Protein AF-A0A5C8MNC1-F1 (afdb_monomer_lite)

Structure (mmCIF, N/CA/C/O backbone):
data_AF-A0A5C8MNC1-F1
#
_entry.id   AF-A0A5C8MNC1-F1
#
loop_
_atom_site.group_PDB
_atom_site.id
_atom_site.type_symbol
_atom_site.label_atom_id
_atom_site.label_alt_id
_atom_site.label_comp_id
_atom_site.label_asym_id
_atom_site.label_entity_id
_atom_site.label_seq_id
_atom_site.pdbx_PDB_ins_code
_atom_site.Cartn_x
_atom_site.Cartn_y
_atom_site.Cartn_z
_atom_site.occupancy
_atom_site.B_iso_or_equiv
_atom_site.auth_seq_id
_atom_site.auth_comp_id
_atom_site.auth_asym_id
_atom_site.auth_atom_id
_atom_site.pdbx_PDB_model_num
ATOM 1 N N . MET A 1 1 ? 28.716 4.124 -31.357 1.00 88.75 1 MET A N 1
ATOM 2 C CA . MET A 1 1 ? 28.881 3.658 -29.960 1.00 88.75 1 MET A CA 1
ATOM 3 C C . MET A 1 1 ? 27.949 4.399 -29.002 1.00 88.75 1 MET A C 1
ATOM 5 O O . MET A 1 1 ? 27.139 3.740 -28.373 1.00 88.75 1 MET A O 1
ATOM 9 N N . LEU A 1 2 ? 27.975 5.739 -28.956 1.00 95.25 2 LEU A N 1
ATOM 10 C CA . LEU A 1 2 ? 27.119 6.546 -28.067 1.00 95.25 2 LEU A CA 1
ATOM 11 C C . LEU A 1 2 ? 25.608 6.278 -28.219 1.00 95.25 2 LEU A C 1
ATOM 13 O O . LEU A 1 2 ? 24.920 6.088 -27.225 1.00 95.25 2 LEU A O 1
ATOM 17 N N . ILE A 1 3 ? 25.105 6.193 -29.455 1.00 96.81 3 ILE A N 1
ATOM 18 C CA . ILE A 1 3 ? 23.681 5.930 -29.732 1.00 96.81 3 ILE A CA 1
ATOM 19 C C . ILE A 1 3 ? 23.217 4.605 -29.103 1.00 96.81 3 ILE A C 1
ATOM 21 O O . ILE A 1 3 ? 22.166 4.554 -28.474 1.00 96.81 3 ILE A O 1
ATOM 25 N N . TRP A 1 4 ? 24.029 3.548 -29.201 1.00 97.75 4 TRP A N 1
ATOM 26 C CA . TRP A 1 4 ? 23.716 2.247 -28.603 1.00 97.75 4 TRP A CA 1
ATOM 27 C C . TRP A 1 4 ? 23.668 2.297 -27.074 1.00 97.75 4 TRP A C 1
ATOM 29 O O . TRP A 1 4 ? 22.807 1.662 -26.475 1.00 97.75 4 TRP A O 1
ATOM 39 N N . ILE A 1 5 ? 24.542 3.093 -26.448 1.00 97.75 5 ILE A N 1
ATOM 40 C CA . ILE A 1 5 ? 24.539 3.306 -24.993 1.00 97.75 5 ILE A CA 1
ATOM 41 C C . ILE A 1 5 ? 23.251 4.017 -24.559 1.00 97.75 5 ILE A C 1
ATOM 43 O O . ILE A 1 5 ? 22.630 3.611 -23.580 1.00 97.75 5 ILE A O 1
ATOM 47 N N . ILE A 1 6 ? 22.820 5.038 -25.309 1.00 98.12 6 ILE A N 1
ATOM 48 C CA . ILE A 1 6 ? 21.579 5.775 -25.024 1.00 98.12 6 ILE A CA 1
ATOM 49 C C . ILE A 1 6 ? 20.367 4.844 -25.123 1.00 98.12 6 ILE A C 1
ATOM 51 O O . ILE A 1 6 ? 19.543 4.819 -24.210 1.00 98.12 6 ILE A O 1
ATOM 55 N N . PHE A 1 7 ? 20.276 4.040 -26.188 1.00 98.12 7 PHE A N 1
ATOM 56 C CA . PHE A 1 7 ? 19.194 3.064 -26.325 1.00 98.12 7 PHE A CA 1
ATOM 57 C C . PHE A 1 7 ? 19.200 2.045 -25.187 1.00 98.12 7 PHE A C 1
ATOM 59 O O . PHE A 1 7 ? 18.154 1.793 -24.595 1.00 98.12 7 PHE A O 1
ATOM 66 N N . PHE A 1 8 ? 20.364 1.498 -24.837 1.00 98.00 8 PHE A N 1
ATOM 67 C CA . PHE A 1 8 ? 20.473 0.543 -23.738 1.00 98.00 8 PHE A CA 1
ATOM 68 C C . PHE A 1 8 ? 19.992 1.141 -22.407 1.00 98.00 8 PHE A C 1
ATOM 70 O O . PHE A 1 8 ? 19.159 0.540 -21.732 1.00 98.00 8 PHE A O 1
ATOM 77 N N . ALA A 1 9 ? 20.434 2.356 -22.069 1.00 98.00 9 ALA A N 1
ATOM 78 C CA . ALA A 1 9 ? 19.995 3.051 -20.860 1.00 98.00 9 ALA A CA 1
ATOM 79 C C . ALA A 1 9 ? 18.477 3.300 -20.851 1.00 98.00 9 ALA A C 1
ATOM 81 O O . ALA A 1 9 ? 17.823 3.074 -19.832 1.00 98.00 9 ALA A O 1
ATOM 82 N N . PHE A 1 10 ? 17.904 3.699 -21.990 1.00 98.12 10 PHE A N 1
ATOM 83 C CA . PHE A 1 10 ? 16.459 3.876 -22.138 1.00 98.12 10 PHE A CA 1
ATOM 84 C C . PHE A 1 10 ? 15.693 2.574 -21.859 1.00 98.12 10 PHE A C 1
ATOM 86 O O . PHE A 1 10 ? 14.757 2.570 -21.058 1.00 98.12 10 PHE A O 1
ATOM 93 N N . PHE A 1 11 ? 16.131 1.448 -22.432 1.00 98.06 11 PHE A N 1
ATOM 94 C CA . PHE A 1 11 ? 15.520 0.142 -22.166 1.00 98.06 11 PHE A CA 1
ATOM 95 C C . PHE A 1 11 ? 15.664 -0.293 -20.702 1.00 98.06 11 PHE A C 1
ATOM 97 O O . PHE A 1 11 ? 14.706 -0.822 -20.137 1.00 98.06 11 PHE A O 1
ATOM 104 N N . CYS A 1 12 ? 16.807 -0.036 -20.058 1.00 98.19 12 CYS A N 1
ATOM 105 C CA . CYS A 1 12 ? 16.986 -0.317 -18.631 1.00 98.19 12 CYS A CA 1
ATOM 106 C C . CYS A 1 12 ? 16.000 0.472 -17.759 1.00 98.19 12 CYS A C 1
ATOM 108 O O . CYS A 1 12 ? 15.412 -0.099 -16.840 1.00 98.19 12 CYS A O 1
ATOM 110 N N . ILE A 1 13 ? 15.781 1.757 -18.058 1.00 98.00 13 ILE A N 1
ATOM 111 C CA . ILE A 1 13 ? 14.819 2.595 -17.328 1.00 98.00 13 ILE A CA 1
ATOM 112 C C . ILE A 1 13 ? 13.391 2.073 -17.522 1.00 98.00 13 ILE A C 1
ATOM 114 O O . ILE A 1 13 ? 12.655 1.942 -16.544 1.00 98.00 13 ILE A O 1
ATOM 118 N N . LEU A 1 14 ? 13.005 1.722 -18.753 1.00 97.69 14 LEU A N 1
ATOM 119 C CA . LEU A 1 14 ? 11.685 1.148 -19.025 1.00 97.69 14 LEU A CA 1
ATOM 120 C C . LEU A 1 14 ? 11.468 -0.174 -18.280 1.00 97.69 14 LEU A C 1
ATOM 122 O O . LEU A 1 14 ? 10.421 -0.365 -17.662 1.00 97.69 14 LEU A O 1
ATOM 126 N N . ALA A 1 15 ? 12.462 -1.065 -18.289 1.00 97.31 15 ALA A N 1
ATOM 127 C CA . ALA A 1 15 ? 12.401 -2.330 -17.561 1.00 97.31 15 ALA A CA 1
ATOM 128 C C . ALA A 1 15 ? 12.291 -2.112 -16.043 1.00 97.31 15 ALA A C 1
ATOM 130 O O . ALA A 1 15 ? 11.502 -2.781 -15.374 1.00 97.31 15 ALA A O 1
ATOM 131 N N . TYR A 1 16 ? 13.035 -1.144 -15.502 1.00 97.19 16 TYR A N 1
ATOM 132 C CA . TYR A 1 16 ? 12.965 -0.781 -14.089 1.00 97.19 16 TYR A CA 1
ATOM 133 C C . TYR A 1 16 ? 11.584 -0.236 -13.702 1.00 97.19 16 TYR A C 1
ATOM 135 O O . TYR A 1 16 ? 11.005 -0.682 -12.715 1.00 97.19 16 TYR A O 1
ATOM 143 N N . MET A 1 17 ? 11.015 0.668 -14.503 1.00 95.50 17 MET A N 1
ATOM 144 C CA . MET A 1 17 ? 9.674 1.220 -14.273 1.00 95.50 17 MET A CA 1
ATOM 145 C C . MET A 1 17 ? 8.579 0.163 -14.383 1.00 95.50 17 MET A C 1
ATOM 147 O O . MET A 1 17 ? 7.667 0.133 -13.557 1.00 95.50 17 MET A O 1
ATOM 151 N N . TRP A 1 18 ? 8.693 -0.747 -15.352 1.00 93.38 18 TRP A N 1
ATOM 152 C CA . TRP A 1 18 ? 7.801 -1.897 -15.448 1.00 93.38 18 TRP A CA 1
ATOM 153 C C . TRP A 1 18 ? 7.863 -2.755 -14.184 1.00 93.38 18 TRP A C 1
ATOM 155 O O . TRP A 1 18 ? 6.822 -3.129 -13.643 1.00 93.38 18 TRP A O 1
ATOM 165 N N . TRP A 1 19 ? 9.070 -3.043 -13.690 1.00 92.81 19 TRP A N 1
ATOM 166 C CA . TRP A 1 19 ? 9.246 -3.802 -12.457 1.00 92.81 19 TRP A CA 1
ATOM 167 C C . TRP A 1 19 ? 8.638 -3.077 -11.254 1.00 92.81 19 TRP A C 1
ATOM 169 O O . TRP A 1 19 ? 7.867 -3.695 -10.521 1.00 92.81 19 TRP A O 1
ATOM 179 N N . GLU A 1 20 ? 8.916 -1.781 -11.084 1.00 89.94 20 GLU A N 1
ATOM 180 C CA . GLU A 1 20 ? 8.396 -0.971 -9.975 1.00 89.94 20 GLU A CA 1
ATOM 181 C C . GLU A 1 20 ? 6.861 -0.945 -9.969 1.00 89.94 20 GLU A C 1
ATOM 183 O O . GLU A 1 20 ? 6.245 -1.167 -8.929 1.00 89.94 20 GLU A O 1
ATOM 188 N N . ALA A 1 21 ? 6.236 -0.788 -11.141 1.00 84.75 21 ALA A N 1
ATOM 189 C CA . ALA A 1 21 ? 4.782 -0.750 -11.288 1.00 84.75 21 ALA A CA 1
ATOM 190 C C . ALA A 1 21 ? 4.076 -2.075 -10.936 1.00 84.75 21 ALA A C 1
ATOM 192 O O . ALA A 1 21 ? 2.870 -2.058 -10.676 1.00 84.75 21 ALA A O 1
ATOM 193 N N . HIS A 1 22 ? 4.798 -3.201 -10.940 1.00 86.25 22 HIS A N 1
ATOM 194 C CA . HIS A 1 22 ? 4.284 -4.533 -10.591 1.00 86.25 22 HIS A CA 1
ATOM 195 C C . HIS A 1 22 ? 4.675 -4.980 -9.175 1.00 86.25 22 HIS A C 1
ATOM 197 O O . HIS A 1 22 ? 4.336 -6.095 -8.760 1.00 86.25 22 HIS A O 1
ATOM 203 N N . ARG A 1 23 ? 5.390 -4.144 -8.412 1.00 86.44 23 ARG A N 1
ATOM 204 C CA . ARG A 1 23 ? 5.739 -4.474 -7.029 1.00 86.44 23 ARG A CA 1
ATOM 205 C C . ARG A 1 23 ? 4.486 -4.494 -6.164 1.00 86.44 23 ARG A C 1
ATOM 207 O O . ARG A 1 23 ? 3.783 -3.502 -6.026 1.00 86.44 23 ARG A O 1
ATOM 214 N N . ASN A 1 24 ? 4.260 -5.635 -5.523 1.00 87.88 24 ASN A N 1
ATOM 215 C CA . ASN A 1 24 ? 3.235 -5.817 -4.506 1.00 87.88 24 ASN A CA 1
ATOM 216 C C . ASN A 1 24 ? 3.933 -5.884 -3.150 1.00 87.88 24 ASN A C 1
ATOM 218 O O . ASN A 1 24 ? 4.490 -6.925 -2.796 1.00 87.88 24 ASN A O 1
ATOM 222 N N . ARG A 1 25 ? 3.956 -4.768 -2.422 1.00 90.50 25 ARG A N 1
ATOM 223 C CA . ARG A 1 25 ? 4.547 -4.693 -1.083 1.00 90.50 25 ARG A CA 1
ATOM 224 C C . ARG A 1 25 ? 3.681 -3.845 -0.165 1.00 90.50 25 ARG A C 1
ATOM 226 O O . ARG A 1 25 ? 3.152 -2.825 -0.598 1.00 90.50 25 ARG A O 1
ATOM 233 N N . VAL A 1 26 ? 3.600 -4.244 1.097 1.00 92.56 26 VAL A N 1
ATOM 234 C CA . VAL A 1 26 ? 3.066 -3.411 2.173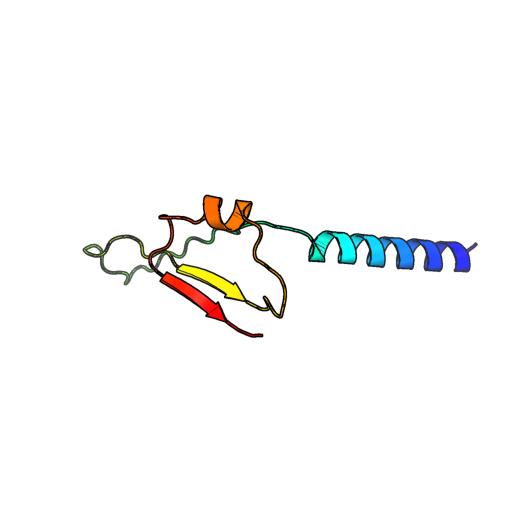 1.00 92.56 26 VAL A CA 1
ATOM 235 C C . VAL A 1 26 ? 4.241 -2.694 2.829 1.00 92.56 26 VAL A C 1
ATOM 237 O O . VAL A 1 26 ? 5.269 -3.305 3.117 1.00 92.56 26 VAL A O 1
ATOM 240 N N . VAL A 1 27 ? 4.122 -1.381 3.015 1.00 93.38 27 VAL A N 1
ATOM 241 C CA . VAL A 1 27 ? 5.124 -0.576 3.723 1.00 93.38 27 VAL A CA 1
ATOM 242 C C . VAL A 1 27 ? 4.549 -0.216 5.084 1.00 93.38 27 VAL A C 1
ATOM 244 O O . VAL A 1 27 ? 3.481 0.383 5.167 1.00 93.38 27 VAL A O 1
ATOM 247 N N . HIS A 1 28 ? 5.258 -0.591 6.145 1.00 94.25 28 HIS A N 1
ATOM 248 C CA . HIS A 1 28 ? 4.871 -0.280 7.515 1.00 94.25 28 HIS A CA 1
ATOM 249 C C . HIS A 1 28 ? 5.562 1.004 7.965 1.00 94.25 28 HIS A C 1
ATOM 251 O O . HIS A 1 28 ? 6.785 1.112 7.890 1.00 94.25 28 HIS A O 1
ATOM 257 N N . ILE A 1 29 ? 4.768 1.969 8.421 1.00 95.12 29 ILE A N 1
ATOM 258 C CA . ILE A 1 29 ? 5.243 3.239 8.965 1.00 95.12 29 ILE A CA 1
ATOM 259 C C . ILE A 1 29 ? 4.622 3.380 10.349 1.00 95.12 29 ILE A C 1
ATOM 261 O O . ILE A 1 29 ? 3.400 3.396 10.479 1.00 95.12 29 ILE A O 1
ATOM 265 N N . GLU A 1 30 ? 5.465 3.463 11.371 1.00 94.44 30 GLU A N 1
ATOM 266 C CA . GLU A 1 30 ? 5.041 3.728 12.742 1.00 94.44 30 GLU A CA 1
ATOM 267 C C . GLU A 1 30 ? 5.248 5.212 13.045 1.00 94.44 30 GLU A C 1
ATOM 269 O O . GLU A 1 30 ? 6.330 5.759 12.824 1.00 94.44 30 GLU A O 1
ATOM 274 N N . LEU A 1 31 ? 4.190 5.873 13.510 1.00 94.19 31 LEU A N 1
ATOM 275 C CA . LEU A 1 31 ? 4.206 7.285 13.870 1.00 94.19 31 LEU A CA 1
ATOM 276 C C . LEU A 1 31 ? 3.882 7.413 15.357 1.00 94.19 31 LEU A C 1
ATOM 278 O O . LEU A 1 31 ? 2.803 7.013 15.795 1.00 94.19 31 LEU A O 1
ATOM 282 N N . THR A 1 32 ? 4.800 8.003 16.120 1.00 92.38 32 THR A N 1
ATOM 283 C CA . THR A 1 32 ? 4.645 8.200 17.566 1.00 92.38 32 THR A CA 1
ATOM 284 C C . THR A 1 32 ? 4.407 9.669 17.864 1.00 92.38 32 THR A C 1
ATOM 286 O O . THR A 1 32 ? 5.225 10.521 17.519 1.00 92.38 32 THR A O 1
ATOM 289 N N . PHE A 1 33 ? 3.306 9.970 18.550 1.00 93.69 33 PHE A N 1
ATOM 290 C CA . PHE A 1 33 ? 2.962 11.332 18.944 1.00 93.69 33 PHE A CA 1
ATOM 291 C C . PHE A 1 33 ? 2.972 11.443 20.473 1.00 93.69 33 PHE A C 1
ATOM 293 O O . PHE A 1 33 ? 2.254 10.686 21.126 1.00 93.69 33 PHE A O 1
ATOM 300 N N . PRO A 1 34 ? 3.714 12.395 21.072 1.00 92.31 34 PRO A N 1
ATOM 301 C CA . PRO A 1 34 ? 3.743 12.569 22.530 1.00 92.31 34 PRO A CA 1
ATOM 302 C C . PRO A 1 34 ? 2.373 12.876 23.148 1.00 92.31 34 PRO A C 1
ATOM 304 O O . PRO A 1 34 ? 2.136 12.588 24.314 1.00 92.31 34 PRO A O 1
ATOM 307 N N . GLN A 1 35 ? 1.476 13.476 22.362 1.00 94.56 35 GLN A N 1
ATOM 308 C CA . GLN A 1 35 ? 0.112 13.821 22.767 1.00 94.56 35 GLN A CA 1
ATOM 309 C C . GLN A 1 35 ? -0.899 12.699 22.484 1.00 94.56 35 GLN A C 1
ATOM 311 O O . GLN A 1 35 ? -2.089 12.878 22.744 1.00 94.56 35 GLN A O 1
ATOM 316 N N . PHE A 1 36 ? -0.463 11.562 21.929 1.00 92.94 36 PHE A N 1
ATOM 317 C CA . PHE A 1 36 ? -1.359 10.438 21.689 1.00 92.94 36 PHE A CA 1
ATOM 318 C C . PHE A 1 36 ? -1.847 9.873 23.032 1.00 92.94 36 PHE A C 1
ATOM 320 O O . PHE A 1 36 ? -1.018 9.629 23.914 1.00 92.94 36 PHE A O 1
ATOM 327 N N . PRO A 1 37 ? -3.161 9.668 23.229 1.00 92.12 37 PRO A N 1
ATOM 328 C CA . PRO A 1 37 ? -3.683 9.235 24.519 1.00 92.12 37 PRO A CA 1
ATOM 329 C C . PRO A 1 37 ? -3.107 7.878 24.934 1.00 92.12 37 PRO A C 1
ATOM 331 O O . PRO A 1 37 ? -3.285 6.888 24.232 1.00 92.12 37 PRO A O 1
ATOM 334 N N . SER A 1 38 ? -2.478 7.806 26.109 1.00 86.94 38 SER A N 1
ATOM 335 C CA . SER A 1 38 ? -1.918 6.553 26.645 1.00 86.94 38 SER A CA 1
ATOM 336 C C . SER A 1 38 ? -2.982 5.501 26.971 1.00 86.94 38 SER A C 1
ATOM 338 O O . SER A 1 38 ? -2.688 4.310 27.014 1.00 86.94 38 SER A O 1
ATOM 340 N N . SER A 1 39 ? -4.227 5.934 27.188 1.00 90.88 39 SER A N 1
ATOM 341 C CA . SER A 1 39 ? -5.392 5.066 27.371 1.00 90.88 39 SER A CA 1
ATOM 342 C C . SER A 1 39 ? -5.908 4.459 26.065 1.00 90.88 39 SER A C 1
ATOM 344 O O . SER A 1 39 ? -6.726 3.540 26.103 1.00 90.88 39 SER A O 1
ATOM 346 N N . PHE A 1 40 ? -5.461 4.964 24.914 1.00 90.62 40 PHE A N 1
ATOM 347 C CA . PHE A 1 40 ? -5.874 4.482 23.607 1.00 90.62 40 PHE A CA 1
ATOM 348 C C . PHE A 1 40 ? -4.801 3.558 23.036 1.00 90.62 40 PHE A C 1
ATOM 350 O O . PHE A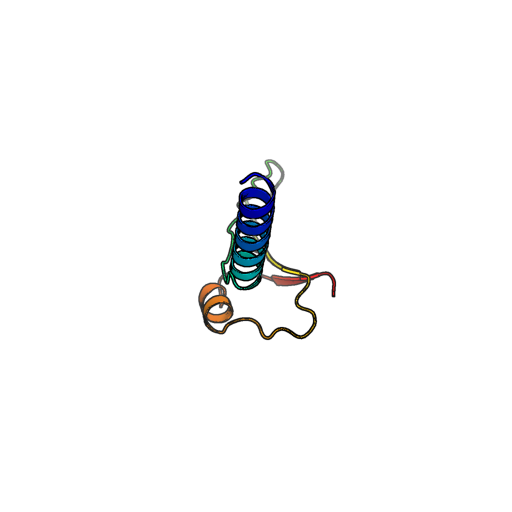 1 40 ? -3.609 3.863 23.062 1.00 90.62 40 PHE A O 1
ATOM 357 N N . ARG A 1 41 ? -5.217 2.399 22.517 1.00 90.25 41 ARG A N 1
ATOM 358 C CA . ARG A 1 41 ? -4.275 1.487 21.856 1.00 90.25 41 ARG A CA 1
ATOM 359 C C . ARG A 1 41 ? -3.734 2.108 20.568 1.00 90.25 41 ARG A C 1
ATOM 361 O O . ARG A 1 41 ? -4.347 3.013 20.006 1.00 90.25 41 ARG A O 1
ATOM 368 N N . ALA A 1 42 ? -2.627 1.568 20.060 1.00 91.00 42 ALA A N 1
ATOM 369 C CA . ALA A 1 42 ? -2.117 1.936 18.744 1.00 91.00 42 ALA A CA 1
ATOM 370 C C . ALA A 1 42 ? -3.223 1.827 17.678 1.00 91.00 42 ALA A C 1
ATOM 372 O O . ALA A 1 42 ? -3.967 0.838 17.641 1.00 91.00 42 ALA A O 1
ATOM 373 N N . PHE A 1 43 ? -3.317 2.860 16.839 1.00 93.81 43 PHE A N 1
ATOM 374 C CA . PHE A 1 43 ? -4.301 2.966 15.769 1.00 93.81 43 PHE A CA 1
ATOM 375 C C . PHE A 1 43 ? -3.626 2.720 14.425 1.00 93.81 43 PHE A C 1
ATOM 377 O O . PHE A 1 43 ? -2.736 3.470 14.024 1.00 93.81 43 PHE A O 1
ATOM 384 N N . SER A 1 44 ? -4.036 1.659 13.742 1.00 95.38 44 SER A N 1
ATOM 385 C CA . SER A 1 44 ? -3.422 1.213 12.493 1.00 95.38 44 SER A CA 1
ATOM 386 C C . SER A 1 44 ? -4.309 1.553 11.303 1.00 95.38 44 SER A C 1
ATOM 388 O O . SER A 1 44 ? -5.462 1.128 11.225 1.00 95.38 44 SER A O 1
ATOM 390 N N . ILE A 1 45 ? -3.749 2.282 10.342 1.00 96.00 45 ILE A N 1
ATOM 391 C CA . ILE A 1 45 ? -4.426 2.675 9.104 1.00 96.00 45 ILE A CA 1
ATOM 392 C C . ILE A 1 45 ? -3.774 1.919 7.954 1.00 96.00 45 ILE A C 1
ATOM 394 O O . ILE A 1 45 ? -2.579 2.081 7.706 1.00 96.00 45 ILE A O 1
ATOM 398 N N . PHE A 1 46 ? -4.550 1.116 7.228 1.00 95.75 46 PHE A N 1
ATOM 399 C CA . PHE A 1 46 ? -4.103 0.609 5.936 1.00 95.75 46 PHE A CA 1
ATOM 400 C C . PHE A 1 46 ? -4.471 1.626 4.862 1.00 95.75 46 PHE A C 1
ATOM 402 O O . PHE A 1 46 ? -5.644 1.784 4.529 1.00 95.75 46 PHE A O 1
ATOM 409 N N . PHE A 1 47 ? -3.468 2.334 4.353 1.00 94.75 47 PHE A N 1
ATOM 410 C CA . PHE A 1 47 ? -3.641 3.303 3.280 1.00 94.75 47 PHE A CA 1
ATOM 411 C C . PHE A 1 47 ? -3.280 2.684 1.931 1.00 94.75 47 PHE A C 1
ATOM 413 O O . PHE A 1 47 ? -2.200 2.113 1.769 1.00 94.75 47 PHE A O 1
ATOM 420 N N . ILE A 1 48 ? -4.176 2.835 0.962 1.00 92.31 48 ILE A N 1
ATOM 421 C CA . ILE A 1 48 ? -3.943 2.492 -0.436 1.00 92.31 48 ILE A CA 1
ATOM 422 C C . ILE A 1 48 ? -4.455 3.622 -1.324 1.00 92.31 48 ILE A C 1
ATOM 424 O O . ILE A 1 48 ? -5.489 4.216 -1.035 1.00 92.31 48 ILE A O 1
ATOM 428 N N . SER A 1 49 ? -3.725 3.929 -2.391 1.00 91.44 49 SER A N 1
ATOM 429 C CA . SER A 1 49 ? -4.091 4.968 -3.351 1.00 91.44 49 SER A CA 1
ATOM 430 C C . SER A 1 49 ? -3.762 4.533 -4.769 1.00 91.44 49 SER A C 1
ATOM 432 O O . SER A 1 49 ? -2.964 3.609 -4.948 1.00 91.44 49 SER A O 1
ATOM 434 N N . ASP A 1 50 ? -4.358 5.207 -5.750 1.00 87.19 50 ASP A N 1
ATOM 435 C CA . ASP A 1 50 ? -4.102 5.008 -7.182 1.00 87.19 50 ASP A CA 1
ATOM 436 C C . ASP A 1 50 ? -4.300 3.547 -7.628 1.00 87.19 50 ASP A C 1
ATOM 438 O O . ASP A 1 50 ? -3.504 2.962 -8.374 1.00 87.19 50 ASP A O 1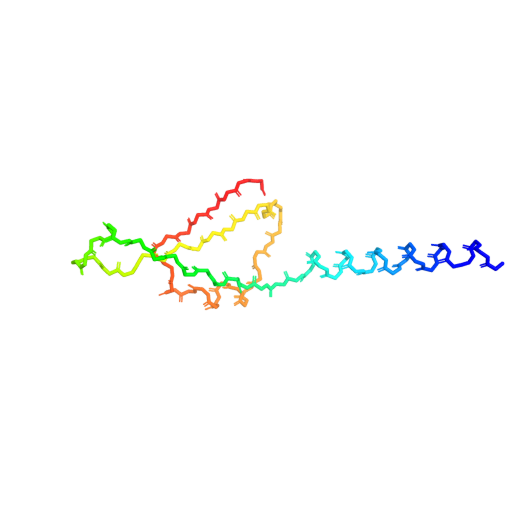
ATOM 442 N N . LEU A 1 51 ? -5.367 2.921 -7.119 1.00 85.25 51 LEU A N 1
ATOM 443 C CA . LEU A 1 51 ? -5.717 1.549 -7.470 1.00 85.25 51 LEU A CA 1
ATOM 444 C C . LEU A 1 51 ? -6.277 1.473 -8.902 1.00 85.25 51 LEU A C 1
ATOM 446 O O . LEU A 1 51 ? -6.137 0.436 -9.558 1.00 85.25 51 LEU A O 1
ATOM 450 N N . HIS A 1 52 ? -6.851 2.564 -9.418 1.00 83.62 52 HIS A N 1
ATOM 451 C CA . HIS A 1 52 ? -7.497 2.679 -10.723 1.00 83.62 52 HIS A CA 1
ATOM 452 C C . HIS A 1 52 ? -8.407 1.464 -10.988 1.00 83.62 52 HIS A C 1
ATOM 454 O O . HIS A 1 52 ? -9.415 1.244 -10.324 1.00 83.62 52 HIS A O 1
ATOM 460 N N . ARG A 1 53 ? -8.042 0.615 -11.960 1.00 81.31 53 ARG A N 1
ATOM 461 C CA . ARG A 1 53 ? -8.764 -0.623 -12.313 1.00 81.31 53 ARG A CA 1
ATOM 462 C C . ARG A 1 53 ? -8.029 -1.894 -11.877 1.00 81.31 53 ARG A C 1
ATOM 464 O O . ARG A 1 53 ? -8.390 -2.989 -12.308 1.00 81.31 53 ARG A O 1
ATOM 471 N N . ARG A 1 54 ? -6.957 -1.770 -11.092 1.00 83.81 54 ARG A N 1
ATOM 472 C CA . ARG A 1 54 ? -6.135 -2.903 -10.657 1.00 83.81 54 ARG A CA 1
ATOM 473 C C . ARG A 1 54 ? -6.828 -3.632 -9.514 1.00 83.81 54 ARG A C 1
ATOM 475 O O . ARG A 1 54 ? -7.373 -3.029 -8.598 1.00 83.81 54 ARG A O 1
ATOM 482 N N . VAL A 1 55 ? -6.771 -4.958 -9.545 1.00 85.69 55 V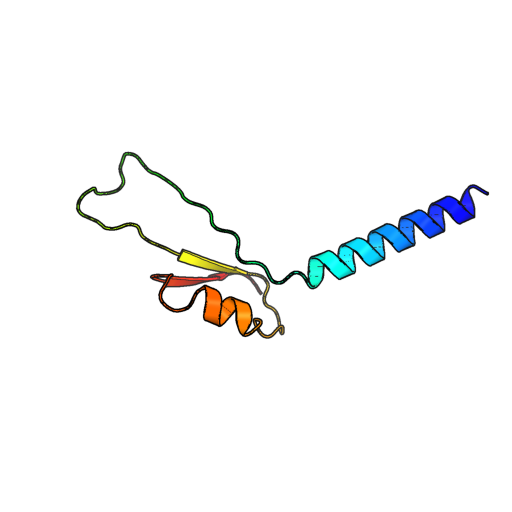AL A N 1
ATOM 483 C CA . VAL A 1 55 ? -7.220 -5.778 -8.419 1.00 85.69 55 VAL A CA 1
ATOM 484 C C . VAL A 1 55 ? -6.061 -5.913 -7.442 1.00 85.69 55 VAL A C 1
ATOM 486 O O . VAL A 1 55 ? -4.964 -6.317 -7.832 1.00 85.69 55 VAL A O 1
ATOM 489 N N . LEU A 1 56 ? -6.308 -5.594 -6.172 1.00 87.56 56 LEU A N 1
ATOM 490 C CA . LEU A 1 56 ? -5.316 -5.778 -5.121 1.00 87.56 56 LEU A CA 1
ATOM 491 C C . LEU A 1 56 ? -4.925 -7.258 -5.025 1.00 87.56 56 LEU A C 1
ATOM 493 O O . LEU A 1 56 ? -5.785 -8.139 -4.941 1.00 87.56 56 LEU A O 1
ATOM 497 N N . ALA A 1 57 ? -3.622 -7.543 -5.038 1.00 90.12 57 ALA A N 1
ATOM 498 C CA . ALA A 1 57 ? -3.135 -8.913 -4.959 1.00 90.12 57 ALA A CA 1
ATOM 499 C C . ALA A 1 57 ? -3.620 -9.584 -3.662 1.00 90.12 57 ALA A C 1
ATOM 501 O O . ALA A 1 57 ? -3.479 -9.020 -2.576 1.00 90.12 57 ALA A O 1
ATOM 502 N N . LYS A 1 58 ? -4.125 -10.824 -3.758 1.00 91.56 58 LYS A N 1
ATOM 503 C CA . LYS A 1 58 ? -4.625 -11.591 -2.597 1.00 91.56 58 LYS A CA 1
ATOM 504 C C . LYS A 1 58 ? -3.620 -11.647 -1.447 1.00 91.56 58 LYS A C 1
ATOM 506 O O . LYS A 1 58 ? -4.010 -11.507 -0.297 1.00 91.56 58 LYS A O 1
ATOM 511 N N . ARG A 1 59 ? -2.329 -11.758 -1.773 1.00 92.06 59 ARG A N 1
ATOM 512 C CA . ARG A 1 59 ? -1.238 -11.748 -0.795 1.00 92.06 59 ARG A CA 1
ATOM 513 C C . ARG A 1 59 ? -1.223 -10.481 0.069 1.00 92.06 59 ARG A C 1
ATOM 515 O O . ARG A 1 59 ? -1.015 -10.602 1.265 1.00 92.06 59 ARG A O 1
ATOM 522 N N . ILE A 1 60 ? -1.477 -9.297 -0.506 1.00 92.50 60 ILE A N 1
ATOM 523 C CA . ILE A 1 60 ? -1.556 -8.043 0.265 1.00 92.50 60 ILE A CA 1
ATOM 524 C C . ILE A 1 60 ? -2.771 -8.074 1.190 1.00 92.50 60 ILE A C 1
ATOM 526 O O . ILE A 1 60 ? -2.659 -7.729 2.361 1.00 92.50 60 ILE A O 1
ATOM 530 N N . VAL A 1 61 ? -3.923 -8.520 0.680 1.00 92.00 61 VAL A N 1
ATOM 531 C CA . VAL A 1 61 ? -5.152 -8.623 1.479 1.00 92.00 61 VAL A CA 1
ATOM 532 C C . VAL A 1 61 ? -4.944 -9.555 2.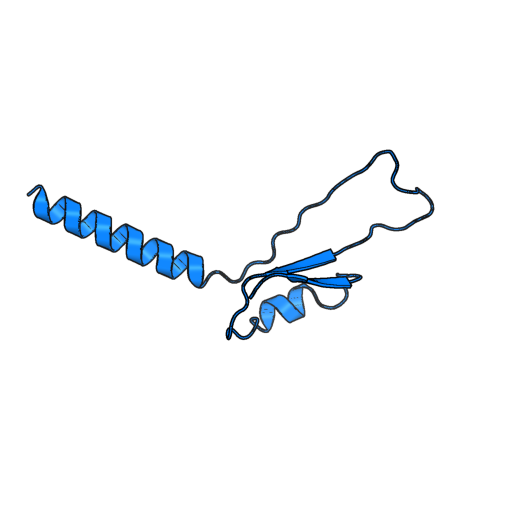670 1.00 92.00 61 VAL A C 1
ATOM 534 O O . VAL A 1 61 ? -5.302 -9.202 3.787 1.00 92.00 61 VAL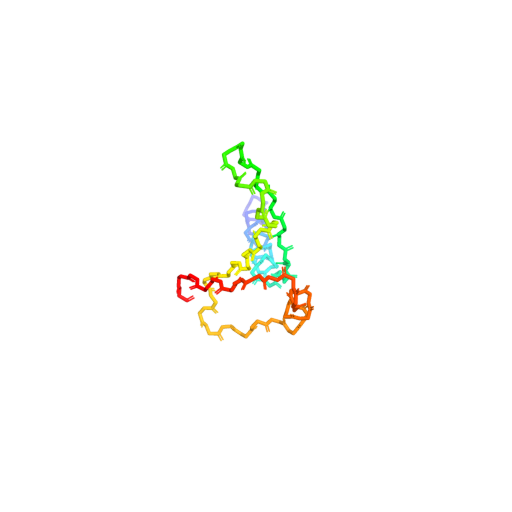 A O 1
ATOM 537 N N . GLU A 1 62 ? -4.344 -10.723 2.453 1.00 93.38 62 GLU A N 1
ATOM 538 C CA . GLU A 1 62 ? -4.010 -11.676 3.516 1.00 93.38 62 GLU A CA 1
ATOM 539 C C . GLU A 1 62 ? -2.987 -11.106 4.500 1.00 93.38 62 GLU A C 1
ATOM 541 O O . GLU A 1 62 ? -3.136 -11.282 5.707 1.00 93.38 62 GLU A O 1
ATOM 546 N N . GLU A 1 63 ? -1.985 -10.380 4.002 1.00 92.19 63 GLU A N 1
ATOM 547 C CA . GLU A 1 63 ? -0.959 -9.747 4.825 1.00 92.19 63 GLU A CA 1
ATOM 548 C C . GLU A 1 63 ? -1.536 -8.690 5.774 1.00 92.19 63 GLU A C 1
ATOM 550 O O . GLU A 1 63 ? -1.058 -8.592 6.903 1.00 92.19 63 GLU A O 1
ATOM 555 N N . ILE A 1 64 ? -2.558 -7.932 5.361 1.00 93.25 64 ILE A N 1
ATOM 556 C CA . ILE A 1 64 ? -3.144 -6.834 6.157 1.00 93.25 64 ILE A CA 1
ATOM 557 C C . ILE A 1 64 ? -4.426 -7.220 6.903 1.00 93.25 64 ILE A C 1
ATOM 559 O O . ILE A 1 64 ? -4.892 -6.468 7.766 1.00 93.25 64 ILE A O 1
ATOM 563 N N . LYS A 1 65 ? -4.996 -8.396 6.618 1.00 92.81 65 LYS A N 1
ATOM 564 C CA . LYS A 1 65 ? -6.243 -8.866 7.231 1.00 92.81 65 LYS A CA 1
ATOM 565 C C . LYS A 1 65 ? -6.121 -8.918 8.755 1.00 92.81 65 LYS A C 1
ATOM 567 O O . LYS A 1 65 ? -5.264 -9.607 9.298 1.00 92.81 65 LYS A O 1
ATOM 572 N N . GLY A 1 66 ? -7.007 -8.196 9.443 1.00 92.69 66 GLY A N 1
ATOM 573 C CA . GLY A 1 66 ? -7.044 -8.133 10.908 1.00 92.69 66 GLY A CA 1
ATOM 574 C C . GLY A 1 66 ? -5.935 -7.293 11.555 1.00 92.69 66 GLY A C 1
ATOM 575 O O . GLY A 1 66 ? -5.862 -7.266 12.779 1.00 92.69 66 GLY A O 1
ATOM 576 N N . LYS A 1 67 ? -5.085 -6.616 10.768 1.00 92.56 67 LYS A N 1
ATOM 577 C CA . LYS A 1 67 ? -3.999 -5.756 11.276 1.00 92.56 67 LYS A CA 1
ATOM 578 C C . LYS A 1 67 ? -4.311 -4.261 11.224 1.00 92.56 67 LYS A C 1
ATOM 580 O O . LYS A 1 67 ? -3.627 -3.485 11.877 1.00 92.56 67 LYS A O 1
ATOM 585 N N . ALA A 1 68 ? -5.297 -3.858 10.428 1.00 94.50 68 ALA A N 1
ATOM 586 C CA . ALA A 1 68 ? -5.696 -2.466 10.275 1.00 94.50 68 ALA A CA 1
ATOM 587 C C . ALA A 1 68 ? -7.057 -2.218 10.925 1.00 94.50 68 ALA A C 1
ATOM 589 O O . ALA A 1 68 ? -7.978 -3.019 10.767 1.00 94.50 68 ALA A O 1
ATOM 590 N N . ASP A 1 69 ? -7.171 -1.091 11.621 1.00 95.19 69 ASP A N 1
ATOM 591 C CA . ASP A 1 69 ? -8.412 -0.640 12.252 1.00 95.19 69 ASP A CA 1
ATOM 592 C C . ASP A 1 69 ? -9.338 0.006 11.228 1.00 95.19 69 ASP A C 1
ATOM 594 O O . ASP A 1 69 ? -10.556 -0.156 11.285 1.00 95.19 69 ASP A O 1
ATOM 598 N N . ILE A 1 70 ? -8.742 0.709 10.264 1.00 95.56 70 ILE A N 1
ATOM 599 C CA . ILE A 1 70 ? -9.436 1.291 9.122 1.00 95.56 70 ILE A CA 1
ATOM 600 C C . ILE A 1 70 ? -8.644 1.070 7.835 1.00 95.56 70 ILE A C 1
ATOM 602 O O . ILE A 1 70 ? -7.410 1.011 7.835 1.00 95.56 70 ILE A O 1
ATOM 606 N N . VAL A 1 71 ? -9.374 0.986 6.726 1.00 94.62 71 VAL A N 1
ATOM 607 C CA . VAL A 1 71 ? -8.816 0.999 5.373 1.00 94.62 71 VAL A CA 1
ATOM 608 C C . VAL A 1 71 ? -9.151 2.344 4.746 1.00 94.62 71 VAL A C 1
ATOM 610 O O . VAL A 1 71 ? -10.324 2.669 4.569 1.00 94.62 71 VAL A O 1
ATOM 613 N N . LEU A 1 72 ? -8.123 3.122 4.422 1.00 94.38 72 LEU A N 1
ATOM 614 C CA . LEU A 1 72 ? -8.252 4.382 3.707 1.00 94.38 72 LEU A CA 1
ATOM 615 C C . LEU A 1 72 ? -7.871 4.155 2.244 1.00 94.38 72 LEU A C 1
ATOM 617 O O . LEU A 1 72 ? -6.712 3.880 1.939 1.00 94.38 72 LEU A O 1
ATOM 621 N N . VAL A 1 73 ? -8.856 4.279 1.356 1.00 91.25 73 VAL A N 1
ATOM 622 C CA . VAL A 1 73 ? -8.655 4.263 -0.096 1.00 91.25 73 VAL A CA 1
ATOM 623 C C . VAL A 1 73 ? -8.662 5.713 -0.577 1.00 91.25 73 VAL A C 1
ATOM 625 O O . VAL A 1 73 ? -9.704 6.363 -0.530 1.00 91.25 73 VAL A O 1
ATOM 628 N N . GLY A 1 74 ? -7.497 6.243 -0.942 1.00 88.19 74 GLY A N 1
ATOM 629 C CA . GLY A 1 74 ? -7.338 7.589 -1.506 1.00 88.19 74 GLY A CA 1
ATOM 630 C C . GLY A 1 74 ? -7.166 7.572 -3.030 1.00 88.19 74 GLY A C 1
ATOM 631 O O . GLY A 1 74 ? -6.846 6.533 -3.595 1.00 88.19 74 GLY A O 1
ATOM 632 N N . GLY A 1 75 ? -7.340 8.720 -3.693 1.00 80.19 75 GLY A N 1
ATOM 633 C CA . GLY A 1 75 ? -7.043 8.873 -5.129 1.00 80.19 75 GLY A CA 1
ATOM 634 C C . GLY A 1 75 ? -7.956 8.081 -6.082 1.00 80.19 75 GLY A C 1
ATOM 635 O O . GLY A 1 75 ? -9.088 7.760 -5.717 1.00 80.19 75 GLY A O 1
ATOM 636 N N . ASP A 1 76 ? -7.448 7.816 -7.297 1.00 63.88 76 ASP A N 1
ATOM 637 C CA . ASP A 1 76 ? -8.139 7.153 -8.431 1.00 63.88 76 ASP A CA 1
ATOM 638 C C . ASP A 1 76 ? -8.007 5.621 -8.435 1.00 63.88 76 ASP A C 1
ATOM 640 O O . ASP A 1 76 ? -6.876 5.101 -8.321 1.00 63.88 76 ASP A O 1
#

Sequence (76 aa):
MLIWIIFFAFFCILAYMWWEAHRNRVVHIELTFPQFPSSFRAFSIFFISDLHRRVLAKRIVEEIKGKADIVLVGGD

Foldseek 3Di:
DVVVVVVVVVVVVVVVVVVVVPDQDDDDDDDDDPPPDPPDDDAFEAEDEDCPVPDRDVVNCVVCVPVHPYYHYDYD

Radius of gyration: 19.24 Å; chains: 1; bounding box: 38×26×57 Å

pLDDT: mean 92.09, std 5.32, range [63.88, 98.19]

Secondary structure (DSSP, 8-state):
-HHHHHHHHHHHHHHHHHHHHT-----------TTS-TTSPP--EEEEE--TTPPPPHHHHHHHTTT-SEEEEE--